Protein AF-A0A3S0ETU5-F1 (afdb_monomer_lite)

Foldseek 3Di:
DVVVVVLVVLLVLVVLLVVLVVVVVVPVVDPDDPDPDDDDPVRVVVVVVVVVVVSCVSNVLSVLVQQLCQLCVHFRDNVVPRTDDRPDHHHVVSNVVSVVVNVD

Secondary structure (DSSP, 8-state):
-HHHHHHHHHHHHHHHHHHHHHHHHHHHHS--PPPSS---HHHHHHHHHHHHHHHHHHHHHHHHHHHHHHHTT---EETTTEEPPP-S---HHHHHHHHHHHH-

Radius of gyration: 17.39 Å; chains: 1; bounding box: 42×25×48 Å

Sequence (104 aa):
MRATLINIHRSIGLIIALLAMACIVVRLAHRPLPPTGDMSPLARLAAELAHLALYVLLMALPLIGWALSCAHGKPVSLFGLVTLPVIVEEDEDLADDLAEYHEN

Structure (mmCIF, N/CA/C/O backbone):
data_AF-A0A3S0ETU5-F1
#
_entry.id   AF-A0A3S0ETU5-F1
#
loop_
_atom_site.group_PDB
_atom_site.id
_atom_site.type_symbol
_atom_site.label_atom_id
_atom_site.label_alt_id
_atom_site.label_comp_id
_atom_site.label_asym_id
_atom_site.label_entity_id
_atom_site.label_seq_id
_atom_site.pdbx_PDB_ins_code
_atom_site.Cartn_x
_atom_site.Cartn_y
_atom_site.Cartn_z
_atom_site.occupancy
_atom_site.B_iso_or_equiv
_atom_site.auth_seq_id
_atom_site.auth_comp_id
_atom_site.auth_asym_id
_atom_site.auth_atom_id
_atom_site.pdbx_PDB_model_num
ATOM 1 N N . MET A 1 1 ? -18.030 12.656 13.340 1.00 76.81 1 MET A N 1
ATOM 2 C CA . MET A 1 1 ? -17.284 13.038 12.117 1.00 76.81 1 MET A CA 1
ATOM 3 C C . MET A 1 1 ? -15.982 12.249 11.934 1.00 76.81 1 MET A C 1
ATOM 5 O O . MET A 1 1 ? -15.828 11.653 10.878 1.00 76.81 1 MET A O 1
ATOM 9 N N . ARG A 1 2 ? -15.085 12.156 12.938 1.00 88.00 2 ARG A N 1
ATOM 10 C CA . ARG A 1 2 ? -13.804 11.409 12.844 1.00 88.00 2 ARG A CA 1
ATOM 11 C C . ARG A 1 2 ? -13.948 9.958 12.354 1.00 88.00 2 ARG A C 1
ATOM 13 O O . ARG A 1 2 ? -13.261 9.564 11.424 1.00 88.00 2 ARG A O 1
ATOM 20 N N . ALA A 1 3 ? -14.874 9.189 12.931 1.00 86.25 3 ALA A N 1
ATOM 21 C CA . ALA A 1 3 ? -15.089 7.790 12.548 1.00 86.25 3 ALA A CA 1
ATOM 22 C C . ALA A 1 3 ? -15.503 7.622 11.073 1.00 86.25 3 ALA A C 1
ATOM 24 O O . ALA A 1 3 ? -15.031 6.716 10.397 1.00 86.25 3 ALA A O 1
ATOM 25 N N . THR A 1 4 ? -16.336 8.528 10.550 1.00 89.62 4 THR A N 1
ATOM 26 C CA . THR A 1 4 ? -16.753 8.523 9.141 1.00 89.62 4 THR A CA 1
ATOM 27 C C . THR A 1 4 ? -15.565 8.739 8.210 1.00 89.62 4 THR A C 1
ATOM 29 O O . THR A 1 4 ? -15.410 7.999 7.246 1.00 89.62 4 THR A O 1
ATOM 32 N N . LEU A 1 5 ? -14.699 9.710 8.522 1.00 92.88 5 LEU A N 1
ATOM 33 C CA . LEU A 1 5 ? -13.495 9.980 7.732 1.00 92.88 5 LEU A CA 1
ATOM 34 C C . LEU A 1 5 ? -12.533 8.788 7.742 1.00 92.88 5 LEU A C 1
ATOM 36 O O . LEU A 1 5 ? -12.013 8.427 6.694 1.00 92.88 5 LEU A O 1
ATOM 40 N N . ILE A 1 6 ? -12.359 8.133 8.894 1.00 91.56 6 ILE A N 1
ATOM 41 C CA . ILE A 1 6 ? -11.528 6.927 9.011 1.00 91.56 6 ILE A CA 1
ATOM 42 C C . ILE A 1 6 ? -12.110 5.774 8.183 1.00 91.56 6 ILE A C 1
ATOM 44 O O . ILE A 1 6 ? -11.377 5.110 7.458 1.00 91.56 6 ILE A O 1
ATOM 48 N N . ASN A 1 7 ? -13.425 5.548 8.230 1.00 91.12 7 ASN A N 1
ATOM 49 C CA . ASN A 1 7 ? -14.061 4.500 7.425 1.00 91.12 7 ASN A CA 1
ATOM 50 C C . ASN A 1 7 ? -13.939 4.770 5.917 1.00 91.12 7 ASN A C 1
ATOM 52 O O . ASN A 1 7 ? -13.702 3.842 5.141 1.00 91.12 7 ASN A O 1
ATOM 56 N N . ILE A 1 8 ? -14.056 6.036 5.505 1.00 93.75 8 ILE A N 1
ATOM 57 C CA . ILE A 1 8 ? -13.818 6.451 4.118 1.00 93.75 8 ILE A CA 1
ATOM 58 C C . ILE A 1 8 ? -12.352 6.219 3.740 1.00 93.75 8 ILE A C 1
ATOM 60 O O . ILE A 1 8 ? -12.096 5.604 2.711 1.00 93.75 8 ILE A O 1
ATOM 64 N N . HIS A 1 9 ? -11.400 6.639 4.576 1.00 94.69 9 HIS A N 1
ATOM 65 C CA . HIS A 1 9 ? -9.968 6.425 4.356 1.00 94.69 9 HIS A CA 1
ATOM 66 C C . HIS A 1 9 ? -9.640 4.937 4.170 1.00 94.69 9 HIS A C 1
ATOM 68 O O . HIS A 1 9 ? -9.022 4.570 3.174 1.00 94.69 9 HIS A O 1
ATOM 74 N N . ARG A 1 10 ? -10.146 4.071 5.057 1.00 92.62 10 ARG A N 1
ATOM 75 C CA . ARG A 1 10 ? -9.997 2.610 4.951 1.00 92.62 10 ARG A CA 1
ATOM 76 C C . ARG A 1 10 ? -10.564 2.067 3.639 1.00 92.62 10 ARG A C 1
ATOM 78 O O . ARG A 1 10 ? -9.909 1.286 2.958 1.00 92.62 10 ARG A O 1
ATOM 85 N N . SER A 1 11 ? -11.762 2.511 3.256 1.00 94.19 11 SER A N 1
ATOM 86 C CA . SER A 1 11 ? -12.409 2.067 2.013 1.00 94.19 11 SER A CA 1
ATOM 87 C C . SER A 1 11 ? -11.629 2.515 0.774 1.00 94.19 11 SER A C 1
ATOM 89 O O . SER A 1 11 ? -11.409 1.719 -0.134 1.00 94.19 11 SER A O 1
ATOM 91 N N . ILE A 1 12 ? -11.166 3.768 0.745 1.00 95.31 12 ILE A N 1
ATOM 92 C CA . ILE A 1 12 ? -10.346 4.301 -0.350 1.00 95.31 12 ILE A CA 1
ATOM 93 C C . ILE A 1 12 ? -9.011 3.555 -0.428 1.00 95.31 12 ILE A C 1
ATOM 95 O O . ILE A 1 12 ? -8.610 3.170 -1.523 1.00 95.31 12 ILE A O 1
ATOM 99 N N . GLY A 1 13 ? -8.358 3.291 0.707 1.00 94.25 13 GLY A N 1
ATOM 100 C CA . GLY A 1 13 ? -7.117 2.516 0.760 1.00 94.25 13 GLY A CA 1
ATOM 101 C C . GLY A 1 13 ? -7.269 1.123 0.146 1.00 94.25 13 GLY A C 1
ATOM 102 O O . GLY A 1 13 ? -6.440 0.711 -0.662 1.00 94.25 13 GLY A O 1
ATOM 103 N N . LEU A 1 14 ? -8.374 0.430 0.436 1.00 94.00 14 LEU A N 1
ATOM 104 C CA . LEU A 1 14 ? -8.682 -0.868 -0.173 1.00 94.00 14 LEU A CA 1
ATOM 105 C C . LEU A 1 14 ? -8.919 -0.775 -1.687 1.00 94.00 14 LEU A C 1
ATOM 107 O O . LEU A 1 14 ? -8.443 -1.629 -2.434 1.00 94.00 14 LEU A O 1
A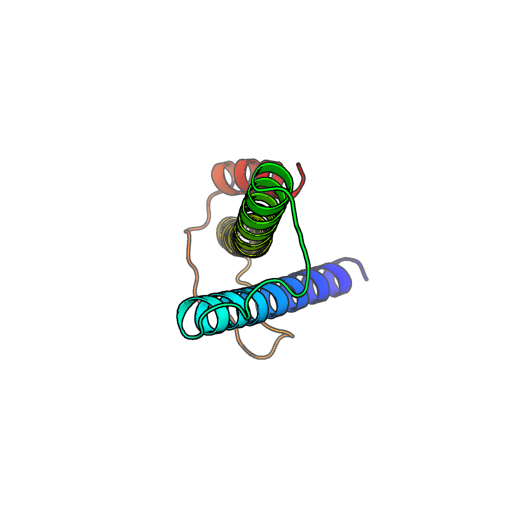TOM 111 N N . ILE A 1 15 ? -9.615 0.263 -2.162 1.00 95.00 15 ILE A N 1
ATOM 112 C CA . ILE A 1 15 ? -9.783 0.496 -3.605 1.00 95.00 15 ILE A CA 1
ATOM 113 C C . ILE A 1 15 ? -8.432 0.758 -4.274 1.00 95.00 15 ILE A C 1
ATOM 115 O O . ILE A 1 15 ? -8.163 0.199 -5.336 1.00 95.00 15 ILE A O 1
ATOM 119 N N . ILE A 1 16 ? -7.564 1.557 -3.650 1.00 94.25 16 ILE A N 1
ATOM 120 C CA . ILE A 1 16 ? -6.210 1.805 -4.152 1.00 94.25 16 ILE A CA 1
ATOM 121 C C . ILE A 1 16 ? -5.425 0.495 -4.226 1.00 94.25 16 ILE A C 1
ATOM 123 O O . ILE A 1 16 ? -4.818 0.240 -5.260 1.00 94.25 16 ILE A O 1
ATOM 127 N N . ALA A 1 17 ? -5.490 -0.362 -3.203 1.00 93.56 17 ALA A N 1
ATOM 128 C CA . ALA A 1 17 ? -4.833 -1.670 -3.219 1.00 93.56 17 ALA A CA 1
ATOM 129 C C . ALA A 1 17 ? -5.327 -2.552 -4.378 1.00 93.56 17 ALA A C 1
ATOM 131 O O . ALA A 1 17 ? -4.527 -3.140 -5.102 1.00 93.56 17 ALA A O 1
ATOM 132 N N . LEU A 1 18 ? -6.644 -2.611 -4.603 1.00 94.19 18 LEU A N 1
ATOM 133 C CA . LEU A 1 18 ? -7.234 -3.374 -5.708 1.00 94.19 18 LEU A CA 1
ATOM 134 C C . LEU A 1 18 ? -6.802 -2.834 -7.077 1.00 94.19 18 LEU A C 1
ATOM 136 O O . LEU A 1 18 ? -6.439 -3.610 -7.962 1.00 94.19 18 LEU A O 1
ATOM 140 N N . LEU A 1 19 ? -6.810 -1.512 -7.253 1.00 95.44 19 LEU A N 1
ATOM 141 C CA . LEU A 1 19 ? -6.366 -0.873 -8.491 1.00 95.44 19 LEU A CA 1
ATOM 142 C C . LEU A 1 19 ? -4.862 -1.048 -8.708 1.00 95.44 19 LEU A C 1
ATOM 144 O O . LEU A 1 19 ? -4.446 -1.349 -9.822 1.00 95.44 19 LEU A O 1
ATOM 148 N N . ALA A 1 20 ? -4.047 -0.905 -7.663 1.00 93.88 20 ALA A N 1
ATOM 149 C CA . ALA A 1 20 ? -2.608 -1.132 -7.720 1.00 93.88 20 ALA A CA 1
ATOM 150 C C . ALA A 1 20 ? -2.303 -2.584 -8.104 1.00 93.88 20 ALA A C 1
ATOM 152 O O . ALA A 1 20 ? -1.525 -2.813 -9.029 1.00 93.88 20 ALA A O 1
ATOM 153 N N . MET A 1 21 ? -2.984 -3.554 -7.487 1.00 94.62 21 MET A N 1
ATOM 154 C CA . MET A 1 21 ? -2.898 -4.967 -7.856 1.00 94.62 21 MET A CA 1
ATOM 155 C C . MET A 1 21 ? -3.263 -5.183 -9.329 1.00 94.62 21 MET A C 1
ATOM 157 O O . MET A 1 21 ? -2.507 -5.815 -10.065 1.00 94.62 21 MET A O 1
ATOM 161 N N . ALA A 1 22 ? -4.379 -4.614 -9.794 1.00 95.06 22 ALA A N 1
ATOM 162 C CA . ALA A 1 22 ? -4.785 -4.709 -11.195 1.00 95.06 22 ALA A CA 1
ATOM 163 C C . ALA A 1 22 ? -3.736 -4.096 -12.141 1.00 95.06 22 ALA A C 1
ATOM 165 O O . ALA A 1 22 ? -3.368 -4.715 -13.139 1.00 95.06 22 ALA A O 1
ATOM 166 N N . CYS A 1 23 ? -3.200 -2.921 -11.806 1.00 92.06 23 CYS A N 1
ATOM 167 C CA . CYS A 1 23 ? -2.128 -2.266 -12.554 1.00 92.06 23 CYS A CA 1
ATOM 168 C C . CYS A 1 23 ? -0.866 -3.136 -12.627 1.00 92.06 23 CYS A C 1
ATOM 170 O O . CYS A 1 23 ? -0.290 -3.274 -13.706 1.00 92.06 23 CYS A O 1
ATOM 172 N N . ILE A 1 24 ? -0.457 -3.752 -11.513 1.00 91.25 24 ILE A N 1
ATOM 173 C CA . ILE A 1 24 ? 0.694 -4.663 -11.454 1.00 91.25 24 ILE A CA 1
ATOM 174 C C . ILE A 1 24 ? 0.443 -5.888 -12.338 1.00 91.25 24 ILE A C 1
ATOM 176 O O . ILE A 1 24 ? 1.288 -6.223 -13.164 1.00 91.25 24 ILE A O 1
ATOM 180 N N . VAL A 1 25 ? -0.727 -6.523 -12.239 1.00 94.06 25 VAL A N 1
ATOM 181 C CA . VAL A 1 25 ? -1.078 -7.685 -13.072 1.00 94.06 25 VAL A CA 1
ATOM 182 C C . VAL A 1 25 ? -1.059 -7.324 -14.557 1.00 94.06 25 VAL A C 1
ATOM 184 O O . VAL A 1 25 ? -0.444 -8.034 -15.350 1.00 94.06 25 VAL A O 1
ATOM 187 N N . VAL A 1 26 ? -1.662 -6.196 -14.945 1.00 92.88 26 VAL A N 1
ATOM 188 C CA . VAL A 1 26 ? -1.648 -5.720 -16.339 1.00 92.88 26 VAL A CA 1
ATOM 189 C C . VAL A 1 26 ? -0.220 -5.462 -16.814 1.00 92.88 26 VAL A C 1
ATOM 191 O O . VAL A 1 26 ? 0.128 -5.857 -17.926 1.00 92.88 26 VAL A O 1
ATOM 194 N N . ARG A 1 27 ? 0.611 -4.845 -15.970 1.00 88.31 27 ARG A N 1
ATOM 195 C CA . ARG A 1 27 ? 2.023 -4.554 -16.238 1.00 88.31 27 ARG A CA 1
ATOM 196 C C . ARG A 1 27 ? 2.876 -5.813 -16.389 1.00 88.31 27 ARG A C 1
ATOM 198 O O . ARG A 1 27 ? 3.813 -5.804 -17.179 1.00 88.31 27 ARG A O 1
ATOM 205 N N . LEU A 1 28 ? 2.586 -6.866 -15.630 1.00 89.00 28 LEU A N 1
ATOM 206 C CA . LEU A 1 28 ? 3.278 -8.151 -15.741 1.00 89.00 28 LEU A CA 1
ATOM 207 C C . LEU A 1 28 ? 2.794 -8.946 -16.961 1.00 89.00 28 LEU A C 1
ATOM 209 O O . LEU A 1 28 ? 3.595 -9.603 -17.619 1.00 89.00 28 LEU A O 1
ATOM 213 N N . ALA A 1 29 ? 1.501 -8.859 -17.287 1.00 93.12 29 ALA A N 1
ATOM 214 C CA . ALA A 1 29 ? 0.906 -9.533 -18.438 1.00 93.12 29 ALA A CA 1
ATOM 215 C C . ALA A 1 29 ? 1.279 -8.877 -19.779 1.00 93.12 29 ALA A C 1
ATOM 217 O O . ALA A 1 29 ? 1.404 -9.566 -20.790 1.00 93.12 29 ALA A O 1
ATOM 218 N N . HIS A 1 30 ? 1.465 -7.555 -19.802 1.00 88.00 30 HIS A N 1
ATOM 219 C CA . HIS A 1 30 ? 1.777 -6.798 -21.012 1.00 88.00 30 HIS A CA 1
ATOM 220 C C . HIS A 1 30 ? 3.165 -6.182 -20.926 1.00 88.00 30 HIS A C 1
ATOM 222 O O . HIS A 1 30 ? 3.484 -5.437 -20.000 1.00 88.00 30 HIS A O 1
ATOM 228 N N . ARG A 1 31 ? 3.985 -6.426 -21.952 1.00 76.56 31 ARG A N 1
ATOM 229 C CA . ARG A 1 31 ? 5.302 -5.801 -22.037 1.00 76.56 31 ARG A CA 1
ATOM 230 C C . ARG A 1 31 ? 5.140 -4.272 -22.122 1.00 76.56 31 ARG A C 1
ATOM 232 O O . ARG A 1 31 ? 4.393 -3.815 -22.989 1.00 76.56 31 ARG A O 1
ATOM 239 N N . PRO A 1 32 ? 5.846 -3.481 -21.286 1.00 73.44 32 PRO A N 1
ATOM 240 C CA . PRO A 1 32 ? 5.969 -2.037 -21.463 1.00 73.44 32 PRO A CA 1
ATOM 241 C C . PRO A 1 32 ? 6.195 -1.665 -22.925 1.00 73.44 32 PRO A C 1
ATOM 243 O O . PRO A 1 32 ? 7.063 -2.260 -23.571 1.00 73.44 32 PRO A O 1
ATOM 246 N N . LEU A 1 33 ? 5.491 -0.641 -23.414 1.00 75.44 33 LEU A N 1
ATOM 247 C CA . LEU A 1 33 ? 5.885 -0.003 -24.665 1.00 75.44 33 LEU A CA 1
ATOM 248 C C . LEU A 1 33 ? 7.343 0.472 -24.541 1.00 75.44 33 LEU A C 1
ATOM 250 O O . LEU A 1 33 ? 7.728 0.980 -23.480 1.00 75.44 33 LEU A O 1
ATOM 254 N N . PRO A 1 34 ? 8.168 0.271 -25.582 1.00 74.62 34 PRO A N 1
ATOM 255 C CA . PRO A 1 34 ? 9.541 0.742 -25.563 1.00 74.62 34 PRO A CA 1
ATOM 256 C C . PRO A 1 34 ? 9.570 2.269 -25.377 1.00 74.62 34 PRO A C 1
ATOM 258 O O . PRO A 1 34 ? 8.679 2.955 -25.884 1.00 74.62 34 PRO A O 1
ATOM 261 N N . PRO A 1 35 ? 10.569 2.810 -24.655 1.00 74.81 35 PRO A N 1
ATOM 262 C CA . PRO A 1 35 ? 10.692 4.248 -24.454 1.00 74.81 35 PRO A CA 1
ATOM 263 C C . PRO A 1 35 ? 10.714 4.986 -25.796 1.00 74.81 35 PRO A C 1
ATOM 265 O O . PRO A 1 35 ? 11.460 4.614 -26.701 1.00 74.81 35 PRO A O 1
ATOM 268 N N . THR A 1 36 ? 9.913 6.041 -25.927 1.00 73.06 36 THR A N 1
ATOM 269 C CA . THR A 1 36 ? 9.907 6.905 -27.112 1.00 73.06 36 THR A CA 1
ATOM 270 C C . THR A 1 36 ? 10.987 7.978 -26.956 1.00 73.06 36 THR A C 1
ATOM 272 O O . THR A 1 36 ? 10.683 9.123 -26.630 1.00 73.06 36 THR A O 1
ATOM 275 N N . GLY A 1 37 ? 12.259 7.602 -27.101 1.00 78.00 37 GLY A N 1
ATOM 276 C CA . GLY A 1 37 ? 13.382 8.545 -27.096 1.00 78.00 37 GLY A CA 1
ATOM 277 C C . GLY A 1 37 ? 14.694 7.971 -26.563 1.00 78.00 37 GLY A C 1
ATOM 278 O O . GLY A 1 37 ? 14.716 6.933 -25.898 1.00 78.00 37 GLY A O 1
ATOM 279 N N . ASP A 1 38 ? 15.785 8.688 -26.834 1.00 81.00 38 ASP A N 1
ATOM 280 C CA . ASP A 1 38 ? 17.126 8.355 -26.353 1.00 81.00 38 ASP A CA 1
ATOM 281 C C . ASP A 1 38 ? 17.245 8.678 -24.859 1.00 81.00 38 ASP A C 1
ATOM 283 O O . ASP A 1 38 ? 17.562 9.795 -24.447 1.00 81.00 38 ASP A O 1
ATOM 287 N N . MET A 1 39 ? 16.954 7.686 -24.020 1.00 83.12 39 MET A N 1
ATOM 288 C CA . MET A 1 39 ? 17.129 7.774 -22.574 1.00 83.12 39 MET A CA 1
ATOM 289 C C . MET A 1 39 ? 18.437 7.091 -22.163 1.00 83.12 39 MET A C 1
ATOM 291 O O . MET A 1 39 ? 18.701 5.950 -22.542 1.00 83.12 39 MET A O 1
ATOM 295 N N . SER A 1 40 ? 19.241 7.772 -21.338 1.00 90.94 40 SER A N 1
ATOM 296 C CA . SER A 1 40 ? 20.429 7.174 -20.715 1.00 90.94 40 SER A CA 1
ATOM 297 C C . SER A 1 40 ? 20.057 5.874 -19.979 1.00 90.94 40 SER A C 1
ATOM 299 O O . SER A 1 40 ? 19.049 5.860 -19.262 1.00 90.94 40 SER A O 1
ATOM 301 N N . PRO A 1 41 ? 20.870 4.801 -20.072 1.00 88.81 41 PRO A N 1
ATOM 302 C CA . PRO A 1 41 ? 20.620 3.551 -19.353 1.00 88.81 41 PRO A CA 1
ATOM 303 C C . PRO A 1 41 ? 20.432 3.745 -17.843 1.00 88.81 41 PRO A C 1
ATOM 305 O O . PRO A 1 41 ? 19.604 3.069 -17.235 1.00 88.81 41 PRO A O 1
ATOM 308 N N . LEU A 1 42 ? 21.147 4.706 -17.246 1.00 93.00 42 LEU A N 1
ATOM 309 C CA . LEU A 1 42 ? 21.035 5.022 -15.822 1.00 93.00 42 LEU A CA 1
ATOM 310 C C . LEU A 1 42 ? 19.686 5.672 -15.486 1.00 93.00 42 LEU A C 1
ATOM 312 O O . LEU A 1 42 ? 19.048 5.292 -14.508 1.00 93.00 42 LEU A O 1
ATOM 316 N N . ALA A 1 43 ? 19.232 6.620 -16.311 1.00 91.62 43 ALA A N 1
ATOM 317 C CA . ALA A 1 43 ? 17.937 7.274 -16.127 1.00 91.62 43 ALA A CA 1
ATOM 318 C C . ALA A 1 43 ? 16.783 6.272 -16.277 1.00 91.62 43 ALA A C 1
ATOM 320 O O . ALA A 1 43 ? 15.827 6.298 -15.503 1.00 91.62 43 ALA A O 1
ATOM 321 N N . ARG A 1 44 ? 16.915 5.338 -17.226 1.00 89.00 44 ARG A N 1
ATOM 322 C CA . ARG A 1 44 ? 15.953 4.254 -17.414 1.00 89.00 44 ARG A CA 1
ATOM 323 C C . ARG A 1 44 ? 15.895 3.325 -16.200 1.00 89.00 44 ARG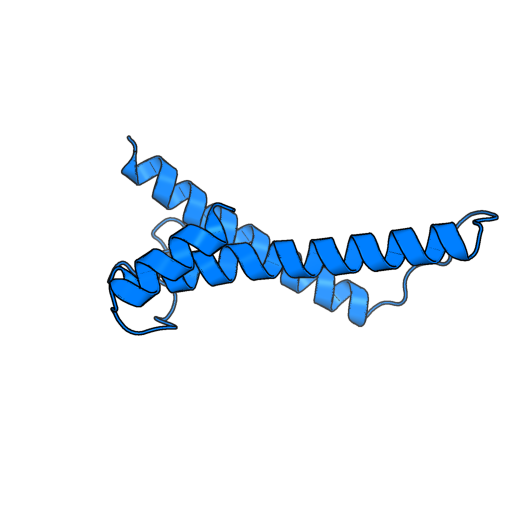 A C 1
ATOM 325 O O . ARG A 1 44 ? 14.801 3.043 -15.721 1.00 89.00 44 ARG A O 1
ATOM 332 N N . LEU A 1 45 ? 17.048 2.891 -15.685 1.00 90.62 45 LEU A N 1
ATOM 333 C CA . LEU A 1 45 ? 17.107 2.046 -14.490 1.00 90.62 45 LEU A CA 1
ATOM 334 C C . LEU A 1 45 ? 16.489 2.751 -13.275 1.00 90.62 45 LEU A C 1
ATOM 336 O O . LEU A 1 45 ? 15.685 2.153 -12.566 1.00 90.62 45 LEU A O 1
ATOM 340 N N . ALA A 1 46 ? 16.810 4.029 -13.061 1.00 93.94 46 ALA A N 1
ATOM 341 C CA . ALA A 1 46 ? 16.240 4.811 -11.966 1.00 93.94 46 ALA A CA 1
ATOM 342 C C . ALA A 1 46 ? 14.708 4.912 -12.066 1.00 93.94 46 ALA A C 1
ATOM 344 O O . ALA A 1 46 ? 14.015 4.709 -11.071 1.00 93.94 46 ALA A O 1
ATOM 345 N N . ALA A 1 47 ? 14.170 5.160 -13.264 1.00 91.38 47 ALA A N 1
ATOM 346 C CA . ALA A 1 47 ? 12.728 5.183 -13.489 1.00 91.38 47 ALA A CA 1
ATOM 347 C C . ALA A 1 47 ? 12.075 3.812 -13.245 1.00 91.38 47 ALA A C 1
ATOM 349 O O . ALA A 1 47 ? 11.006 3.746 -12.640 1.00 91.38 47 ALA A O 1
ATOM 350 N N . GLU A 1 48 ? 12.690 2.714 -13.691 1.00 89.50 48 GLU A N 1
ATOM 351 C CA . GLU A 1 48 ? 12.177 1.357 -13.454 1.00 89.50 48 GLU A CA 1
ATOM 352 C C . GLU A 1 48 ? 12.146 1.022 -11.951 1.00 89.50 48 GLU A C 1
ATOM 354 O O . GLU A 1 48 ? 11.121 0.548 -11.453 1.00 89.50 48 GLU A O 1
ATOM 359 N N . LEU A 1 49 ? 13.212 1.350 -11.212 1.00 94.62 49 LEU A N 1
ATOM 360 C CA . LEU A 1 49 ? 13.282 1.159 -9.759 1.00 94.62 49 LEU A CA 1
ATOM 361 C C . LEU A 1 49 ? 12.280 2.036 -9.001 1.00 94.62 49 LEU A C 1
ATOM 363 O O . LEU A 1 49 ? 11.642 1.555 -8.067 1.00 94.62 49 LEU A O 1
ATOM 367 N N . ALA A 1 50 ? 12.095 3.291 -9.415 1.00 95.38 50 ALA A N 1
ATOM 368 C CA . ALA A 1 50 ? 11.112 4.182 -8.806 1.00 95.38 50 ALA A CA 1
ATOM 369 C C . ALA A 1 50 ? 9.682 3.646 -8.973 1.00 95.38 50 ALA A C 1
ATOM 371 O O . ALA A 1 50 ? 8.926 3.608 -8.005 1.00 95.38 50 ALA A O 1
ATOM 372 N N . HIS A 1 51 ? 9.314 3.165 -10.167 1.00 92.31 51 HIS A N 1
ATOM 373 C CA . HIS A 1 51 ? 8.001 2.544 -10.373 1.00 92.31 51 HIS A CA 1
ATOM 374 C C . HIS A 1 51 ? 7.824 1.284 -9.525 1.00 92.31 51 HIS A C 1
ATOM 376 O O . HIS A 1 51 ? 6.759 1.093 -8.942 1.00 92.31 51 HIS A O 1
ATOM 382 N N . LEU A 1 52 ? 8.857 0.440 -9.433 1.00 92.69 52 LEU A N 1
ATOM 383 C CA . LEU A 1 52 ? 8.813 -0.748 -8.584 1.00 92.69 52 LEU A CA 1
ATOM 384 C C . LEU A 1 52 ? 8.600 -0.372 -7.112 1.00 92.69 52 LEU A C 1
ATOM 386 O O . LEU A 1 52 ? 7.710 -0.926 -6.472 1.00 92.69 52 LEU A O 1
ATOM 390 N N . ALA A 1 53 ? 9.362 0.595 -6.598 1.00 95.69 53 ALA A N 1
ATOM 391 C CA . ALA A 1 53 ? 9.219 1.086 -5.231 1.00 95.69 53 ALA A CA 1
ATOM 392 C C . ALA A 1 53 ? 7.810 1.641 -4.970 1.00 95.69 53 ALA A C 1
ATOM 394 O O . ALA A 1 53 ? 7.200 1.310 -3.956 1.00 95.69 53 ALA A O 1
ATOM 395 N N . LEU A 1 54 ? 7.256 2.413 -5.911 1.00 94.38 54 LEU A N 1
ATOM 396 C CA . LEU A 1 54 ? 5.890 2.930 -5.812 1.00 94.38 54 LEU A CA 1
ATOM 397 C C . LEU A 1 54 ? 4.844 1.813 -5.797 1.00 94.38 54 LEU A C 1
ATOM 399 O O . LEU A 1 54 ? 3.917 1.877 -4.996 1.00 94.38 54 LEU A O 1
ATOM 403 N N . TYR A 1 55 ? 4.980 0.783 -6.637 1.00 92.31 55 TYR A N 1
ATOM 404 C CA . TYR A 1 55 ? 4.061 -0.359 -6.618 1.00 92.31 55 TYR A CA 1
ATOM 405 C C . TYR A 1 55 ? 4.120 -1.129 -5.302 1.00 92.31 55 TYR A C 1
ATOM 407 O O . TYR A 1 55 ? 3.074 -1.505 -4.773 1.00 92.31 55 TYR A O 1
ATOM 415 N N . VAL A 1 56 ? 5.323 -1.334 -4.762 1.00 94.19 56 VAL A N 1
ATOM 416 C CA . VAL A 1 56 ? 5.504 -1.975 -3.457 1.00 94.19 56 VAL A CA 1
ATOM 417 C C . VAL A 1 56 ? 4.845 -1.140 -2.364 1.00 94.19 56 VAL A C 1
ATOM 419 O O . VAL A 1 56 ? 4.043 -1.679 -1.609 1.00 94.19 56 VAL A O 1
ATOM 422 N N . LEU A 1 57 ? 5.104 0.168 -2.312 1.00 94.62 57 LEU A N 1
ATOM 423 C CA . LEU A 1 57 ? 4.554 1.049 -1.281 1.00 94.62 57 LEU A CA 1
ATOM 424 C C . LEU A 1 57 ? 3.021 1.163 -1.360 1.00 94.62 57 LEU A C 1
ATOM 426 O O . LEU A 1 57 ? 2.339 1.060 -0.341 1.00 94.62 57 LEU A O 1
ATOM 430 N N . LEU A 1 58 ? 2.474 1.304 -2.574 1.00 93.25 58 LEU A N 1
ATOM 431 C CA . LEU A 1 58 ? 1.027 1.362 -2.822 1.00 93.25 58 LEU A CA 1
ATOM 432 C C . LEU A 1 58 ? 0.295 0.080 -2.422 1.00 93.25 58 LEU A C 1
ATOM 434 O O . LEU A 1 58 ? -0.901 0.137 -2.150 1.00 93.25 58 LEU A O 1
ATOM 438 N N . MET A 1 59 ? 0.987 -1.059 -2.395 1.00 95.12 59 MET A N 1
ATOM 439 C CA . MET A 1 59 ? 0.436 -2.317 -1.896 1.00 95.12 59 MET A CA 1
ATOM 440 C C . MET A 1 59 ? 0.681 -2.505 -0.399 1.00 95.12 59 MET A C 1
ATOM 442 O O . MET A 1 59 ? -0.225 -2.936 0.308 1.00 95.12 59 MET A O 1
ATOM 446 N N . ALA A 1 60 ? 1.872 -2.174 0.096 1.00 95.69 60 ALA A N 1
ATOM 447 C CA . ALA A 1 60 ? 2.259 -2.395 1.484 1.00 95.69 60 ALA A CA 1
ATOM 448 C C . ALA A 1 60 ? 1.397 -1.581 2.456 1.00 95.69 60 ALA A C 1
ATOM 450 O O . ALA A 1 60 ? 0.808 -2.157 3.366 1.00 95.69 60 ALA A O 1
ATOM 451 N N . LEU A 1 61 ? 1.245 -0.272 2.229 1.00 95.81 61 LEU A N 1
ATOM 452 C CA . LEU A 1 61 ? 0.498 0.607 3.134 1.00 95.81 61 LEU A CA 1
ATOM 453 C C . LEU A 1 61 ? -0.957 0.161 3.374 1.00 95.81 61 LEU A C 1
ATOM 455 O O . LEU A 1 61 ? -1.342 0.032 4.537 1.00 95.81 61 LEU A O 1
ATOM 459 N N . PRO A 1 62 ? -1.791 -0.113 2.352 1.00 94.81 62 PRO A N 1
ATOM 460 C CA . PRO A 1 62 ? -3.162 -0.556 2.596 1.00 9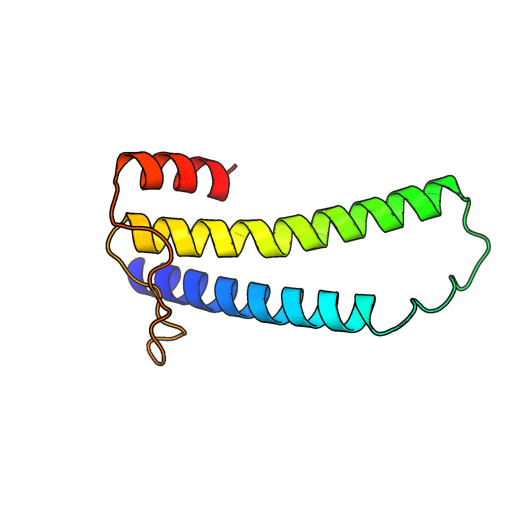4.81 62 PRO A CA 1
ATOM 461 C C . PRO A 1 62 ? -3.248 -1.969 3.186 1.00 94.81 62 PRO A C 1
ATOM 463 O O . PRO A 1 62 ? -4.196 -2.246 3.920 1.00 94.81 62 PRO A O 1
ATOM 466 N N . LEU A 1 63 ? -2.280 -2.853 2.914 1.00 95.50 63 LEU A N 1
ATOM 467 C CA . LEU A 1 63 ? -2.216 -4.167 3.563 1.00 95.50 63 LEU A CA 1
ATOM 468 C C . LEU A 1 63 ? -1.880 -4.037 5.054 1.00 95.50 63 LEU A C 1
ATOM 470 O O . LEU A 1 63 ? -2.549 -4.664 5.874 1.00 95.50 63 LEU A O 1
ATOM 474 N N . ILE A 1 64 ? -0.924 -3.171 5.405 1.00 96.88 64 ILE A N 1
ATOM 475 C CA . ILE A 1 64 ? -0.606 -2.822 6.797 1.00 96.88 64 ILE A CA 1
ATOM 476 C C . ILE A 1 64 ? -1.842 -2.220 7.471 1.00 96.88 64 ILE A C 1
ATOM 478 O O . ILE A 1 64 ? -2.235 -2.679 8.534 1.00 96.88 64 ILE A O 1
ATOM 482 N N . GLY A 1 65 ? -2.531 -1.269 6.832 1.00 95.50 65 GLY A N 1
ATOM 483 C CA . GLY A 1 65 ? -3.748 -0.660 7.385 1.00 95.50 65 GLY A CA 1
ATOM 484 C C . GLY A 1 65 ? -4.915 -1.646 7.569 1.00 95.50 65 GLY A C 1
ATOM 485 O O . GLY A 1 65 ? -5.713 -1.512 8.507 1.00 95.50 65 GLY A O 1
ATOM 486 N N . TRP A 1 66 ? -5.022 -2.657 6.700 1.00 95.94 66 TRP A N 1
ATOM 487 C CA . TRP A 1 66 ? -5.979 -3.754 6.859 1.00 95.94 66 TRP A CA 1
ATOM 488 C C . TRP A 1 66 ? -5.603 -4.628 8.059 1.00 95.94 66 TRP A C 1
ATOM 490 O O . TRP A 1 66 ? -6.448 -4.825 8.936 1.00 95.94 66 TRP A O 1
ATOM 500 N N . ALA A 1 67 ? -4.345 -5.064 8.154 1.00 96.75 67 ALA A N 1
ATOM 501 C CA . ALA A 1 67 ? -3.852 -5.846 9.286 1.00 96.75 67 ALA A CA 1
ATOM 502 C C . ALA A 1 67 ? -4.022 -5.083 10.610 1.00 96.75 67 ALA A C 1
ATOM 504 O O . ALA A 1 67 ? -4.607 -5.616 11.544 1.00 96.75 67 ALA A O 1
ATOM 505 N N . LEU A 1 68 ? -3.655 -3.801 10.644 1.00 96.75 68 LEU A N 1
ATOM 506 C CA . LEU A 1 68 ? -3.827 -2.897 11.782 1.00 96.75 68 LEU A CA 1
ATOM 507 C C . LEU A 1 68 ? -5.285 -2.815 12.253 1.00 96.75 68 LEU A C 1
ATOM 509 O O . LEU A 1 68 ? -5.581 -2.759 13.445 1.00 96.75 68 LEU A O 1
ATOM 513 N N . SER A 1 69 ? -6.231 -2.776 11.313 1.00 95.12 69 SER A N 1
ATOM 514 C CA . SER A 1 69 ? -7.655 -2.733 11.656 1.00 95.12 69 SER A CA 1
ATOM 515 C C . SER A 1 69 ? -8.139 -4.066 12.239 1.00 95.12 69 SER A C 1
ATOM 517 O O . SER A 1 69 ? -8.962 -4.062 13.154 1.00 95.12 69 SER A O 1
ATOM 519 N N . CYS A 1 70 ? -7.621 -5.190 11.737 1.00 96.25 70 CYS A N 1
ATOM 520 C CA . CYS A 1 70 ? -7.880 -6.521 12.284 1.00 96.25 70 CYS A CA 1
ATOM 521 C C . CYS A 1 70 ? -7.273 -6.701 13.683 1.00 96.25 70 CYS A C 1
ATOM 523 O O . CYS A 1 70 ? -7.995 -7.137 14.574 1.00 96.25 70 CYS A O 1
ATOM 525 N N . ALA A 1 71 ? -6.022 -6.281 13.883 1.00 96.75 71 ALA A N 1
ATOM 526 C CA . ALA A 1 71 ? -5.315 -6.329 15.164 1.00 96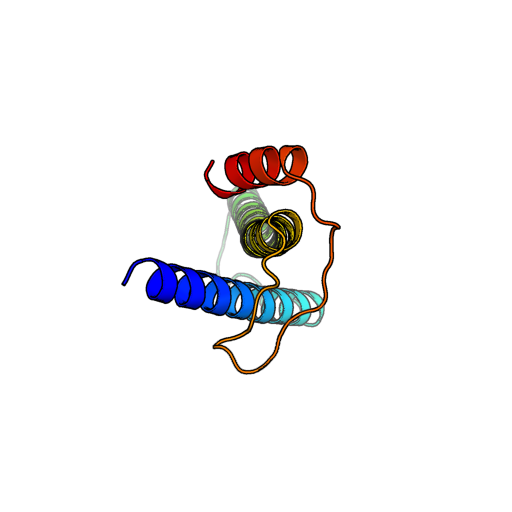.75 71 ALA A CA 1
ATOM 527 C C . ALA A 1 71 ? -6.035 -5.520 16.259 1.00 96.75 71 ALA A C 1
ATOM 529 O O . ALA A 1 71 ? -6.092 -5.938 17.404 1.00 96.75 71 ALA A O 1
ATOM 530 N N . HIS A 1 72 ? -6.708 -4.425 15.887 1.00 95.06 72 HIS A N 1
ATOM 531 C CA . HIS A 1 72 ? -7.586 -3.651 16.774 1.00 95.06 72 HIS A CA 1
ATOM 532 C C . HIS A 1 72 ? -8.990 -4.257 17.013 1.00 95.06 72 HIS A C 1
ATOM 534 O O . HIS A 1 72 ? -9.882 -3.545 17.493 1.00 95.06 72 HIS A O 1
ATOM 540 N N . GLY A 1 73 ? -9.260 -5.486 16.563 1.00 92.62 73 GLY A N 1
ATOM 541 C CA . GLY A 1 73 ? -10.583 -6.116 16.668 1.00 92.62 73 GLY A CA 1
ATOM 542 C C . GLY A 1 73 ? -11.672 -5.411 15.842 1.00 92.62 73 GLY A C 1
ATOM 543 O O . GLY A 1 73 ? -12.868 -5.542 16.115 1.00 92.62 73 GLY A O 1
ATOM 544 N N . LYS A 1 74 ? -11.293 -4.615 14.829 1.00 90.44 74 LYS A N 1
ATOM 545 C CA . LYS A 1 74 ? -12.205 -3.776 14.023 1.00 90.44 74 LYS A CA 1
ATOM 546 C C . LYS A 1 74 ? -12.100 -4.119 12.533 1.00 90.44 74 LYS A C 1
ATOM 548 O O . LYS A 1 74 ? -11.531 -3.327 11.773 1.00 90.44 74 LYS A O 1
ATOM 553 N N . PRO A 1 75 ? -12.685 -5.250 12.090 1.00 87.94 75 PRO A N 1
ATOM 554 C CA . PRO A 1 75 ? -12.645 -5.674 10.695 1.00 87.94 75 PRO A CA 1
ATOM 555 C C . PRO A 1 75 ? -13.060 -4.561 9.731 1.00 87.94 75 PRO A C 1
ATOM 557 O O . PRO A 1 75 ? -14.013 -3.813 9.973 1.00 87.94 75 PRO A O 1
ATOM 560 N N . VAL A 1 76 ? -12.333 -4.449 8.621 1.00 90.62 76 VAL A N 1
ATOM 561 C CA . VAL A 1 76 ? -12.565 -3.398 7.630 1.00 90.62 76 VAL A CA 1
ATOM 562 C C . VAL A 1 76 ? -13.778 -3.753 6.777 1.00 90.62 76 VAL A C 1
ATOM 564 O O . VAL A 1 76 ? -13.902 -4.878 6.295 1.00 90.62 76 VAL A O 1
ATOM 567 N N . SER A 1 77 ? -14.658 -2.779 6.554 1.00 91.56 77 SER A N 1
ATOM 568 C CA . SER A 1 77 ? -15.777 -2.912 5.625 1.00 91.56 77 SER A CA 1
ATOM 569 C C . SER A 1 77 ? -15.626 -1.933 4.469 1.00 91.56 77 SER A C 1
ATOM 571 O O . SER A 1 77 ? -15.401 -0.741 4.684 1.00 91.56 77 SER A O 1
ATOM 573 N N . LEU A 1 78 ? -15.765 -2.431 3.242 1.00 91.62 78 LEU A N 1
ATOM 574 C CA . LEU A 1 78 ? -15.717 -1.629 2.029 1.00 91.62 78 LEU A CA 1
ATOM 575 C C . LEU A 1 78 ? -17.007 -0.812 1.910 1.00 91.62 78 LEU A C 1
ATOM 577 O O . LEU A 1 78 ? -18.058 -1.352 1.562 1.00 91.62 78 LEU A O 1
ATOM 581 N N . PHE A 1 79 ? -16.935 0.480 2.240 1.00 91.31 79 PHE A N 1
ATOM 582 C CA . PHE A 1 79 ? -18.076 1.404 2.282 1.00 91.31 79 PHE A CA 1
ATOM 583 C C . PHE A 1 79 ? -19.279 0.905 3.113 1.00 91.31 79 PHE A C 1
ATOM 585 O O . PHE A 1 79 ? -20.404 1.347 2.898 1.00 91.31 79 PHE A O 1
ATOM 592 N N . GLY A 1 80 ? -19.062 -0.012 4.065 1.00 88.19 80 GLY A N 1
ATOM 593 C CA . GLY A 1 80 ? -20.136 -0.637 4.849 1.00 88.19 80 GLY A CA 1
ATOM 594 C C . GLY A 1 80 ? -20.902 -1.752 4.124 1.00 88.19 80 GLY A C 1
ATOM 595 O O . GLY A 1 80 ? -21.877 -2.257 4.672 1.00 88.19 80 GLY A O 1
ATOM 596 N N . LEU A 1 81 ? -20.498 -2.126 2.905 1.00 90.44 81 LEU A N 1
ATOM 597 C CA . LEU A 1 81 ? -21.209 -3.095 2.062 1.00 90.44 81 LEU A CA 1
ATOM 598 C C . LEU A 1 81 ? -20.683 -4.521 2.237 1.00 90.44 81 LEU A C 1
ATOM 600 O O . LEU A 1 81 ? -21.460 -5.469 2.301 1.00 90.44 81 LEU A O 1
ATOM 604 N N . VAL A 1 82 ? -19.358 -4.670 2.288 1.00 92.38 82 VAL A N 1
ATOM 605 C CA . VAL A 1 82 ? -18.682 -5.971 2.347 1.00 92.38 82 VAL A CA 1
ATOM 606 C C . VAL A 1 82 ? -17.594 -5.907 3.403 1.00 92.38 82 VAL A C 1
ATOM 608 O O . VAL A 1 82 ? -16.664 -5.112 3.285 1.00 92.38 82 VAL A O 1
ATOM 611 N N . THR A 1 83 ? -17.706 -6.740 4.433 1.00 92.62 83 THR A N 1
ATOM 612 C CA . THR A 1 83 ? -16.654 -6.909 5.440 1.00 92.62 83 THR A CA 1
ATOM 613 C C . THR A 1 83 ? -15.599 -7.866 4.910 1.00 92.62 83 THR A C 1
ATOM 615 O O . THR A 1 83 ? -15.922 -8.965 4.457 1.00 92.62 83 THR A O 1
ATOM 618 N N . LEU A 1 84 ? -14.343 -7.434 4.935 1.00 92.19 84 LEU A N 1
ATOM 619 C CA . LEU A 1 84 ? -13.220 -8.244 4.486 1.00 92.19 84 LEU A CA 1
ATOM 620 C C . LEU A 1 84 ? -12.846 -9.294 5.541 1.00 92.19 84 LEU A C 1
ATOM 622 O O . LEU A 1 84 ? -13.118 -9.091 6.728 1.00 92.19 84 LEU A O 1
ATOM 626 N N . PRO A 1 85 ? -12.222 -10.414 5.130 1.00 93.88 85 PRO A N 1
ATOM 627 C CA . PRO A 1 85 ? -11.767 -11.419 6.075 1.00 93.88 85 PRO A CA 1
ATOM 628 C C . PRO A 1 85 ? -10.731 -10.841 7.041 1.00 93.88 85 PRO A C 1
ATOM 630 O O . PRO A 1 85 ? -9.980 -9.915 6.722 1.00 93.88 85 PRO A O 1
ATOM 633 N N . VAL A 1 86 ? -10.704 -11.414 8.237 1.00 94.56 86 VAL A N 1
ATOM 634 C CA . VAL A 1 86 ? -9.680 -11.131 9.238 1.00 94.56 86 VAL A CA 1
ATOM 635 C C . VAL A 1 86 ? -8.390 -11.819 8.797 1.00 94.56 86 VAL A C 1
ATOM 637 O O . VAL A 1 86 ? -8.406 -13.014 8.507 1.00 94.56 86 VAL A O 1
ATOM 640 N N . ILE A 1 87 ? -7.300 -11.055 8.690 1.00 94.75 87 ILE A N 1
ATOM 641 C CA . ILE A 1 87 ? -5.997 -11.558 8.214 1.00 94.75 87 ILE A CA 1
ATOM 642 C C . ILE A 1 87 ? -4.967 -11.737 9.335 1.00 94.75 87 ILE A C 1
ATOM 644 O O . ILE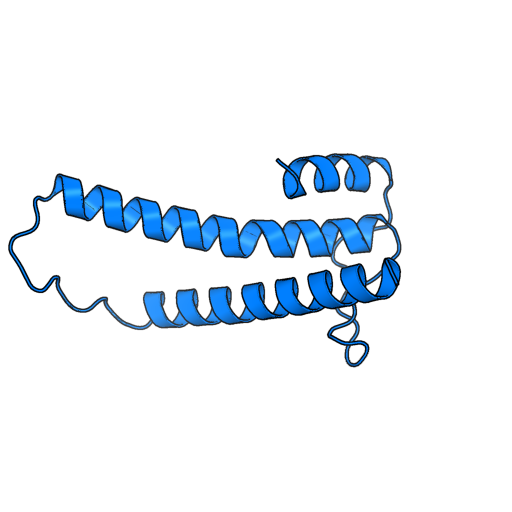 A 1 87 ? -3.992 -12.456 9.146 1.00 94.75 87 ILE A O 1
ATOM 648 N N . VAL A 1 88 ? -5.200 -11.108 10.487 1.00 96.06 88 VAL A N 1
ATOM 649 C CA . VAL A 1 88 ? -4.428 -11.254 11.728 1.00 96.06 88 VAL A CA 1
ATOM 650 C C . VAL A 1 88 ? -5.398 -11.263 12.905 1.00 96.06 88 VAL A C 1
ATOM 652 O O . VAL A 1 88 ? -6.463 -10.648 12.817 1.00 96.06 88 VAL A O 1
ATOM 655 N N . GLU A 1 89 ? -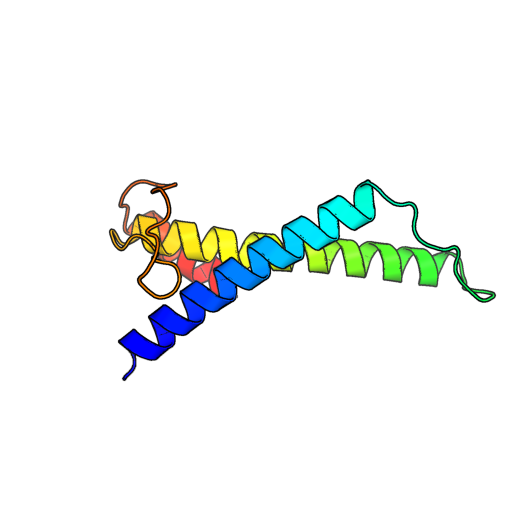5.058 -11.982 13.970 1.00 95.31 89 GLU A N 1
ATOM 656 C CA . GLU A 1 89 ? -5.850 -12.002 15.204 1.00 95.31 89 GLU A CA 1
ATOM 657 C C . GLU A 1 89 ? -5.755 -10.659 15.947 1.00 95.31 89 GLU A C 1
ATOM 659 O O . GLU A 1 89 ? -4.931 -9.809 15.613 1.00 95.31 89 GLU A O 1
ATOM 664 N N . GLU A 1 90 ? -6.653 -10.449 16.910 1.00 96.94 90 GLU A N 1
ATOM 665 C CA . GLU A 1 90 ? -6.645 -9.256 17.757 1.00 96.94 90 GLU A CA 1
ATOM 666 C C . GLU A 1 90 ? -5.431 -9.297 18.695 1.00 96.94 90 GLU A C 1
ATOM 668 O O . GLU A 1 90 ? -5.280 -10.240 19.471 1.00 96.94 90 GLU A O 1
ATOM 673 N N . ASP A 1 91 ? -4.568 -8.288 18.586 1.00 97.56 91 ASP A N 1
ATOM 674 C CA . ASP A 1 91 ? -3.295 -8.174 19.299 1.00 97.56 91 ASP A CA 1
ATOM 675 C C . ASP A 1 91 ? -2.916 -6.682 19.361 1.00 97.56 91 ASP A C 1
ATOM 677 O O . ASP A 1 91 ? -2.729 -6.035 18.328 1.00 97.56 91 ASP A O 1
ATOM 681 N N . GLU A 1 92 ? -2.886 -6.119 20.572 1.00 95.69 92 GLU A N 1
ATOM 682 C CA . GLU A 1 92 ? -2.656 -4.686 20.803 1.00 95.69 92 GLU A CA 1
ATOM 683 C C . GLU A 1 92 ? -1.193 -4.292 20.552 1.00 95.69 92 GLU A C 1
ATOM 685 O O . GLU A 1 92 ? -0.952 -3.257 19.933 1.00 95.69 92 GLU A O 1
ATOM 690 N N . ASP A 1 93 ? -0.234 -5.152 20.912 1.00 97.06 93 ASP A N 1
ATOM 691 C CA . ASP A 1 93 ? 1.194 -4.907 20.675 1.00 97.06 93 ASP A CA 1
ATOM 692 C C . ASP A 1 93 ? 1.473 -4.876 19.162 1.00 97.06 93 ASP A C 1
ATOM 694 O O . ASP A 1 93 ? 2.130 -3.970 18.644 1.00 97.06 93 ASP A O 1
ATOM 698 N N . LEU A 1 94 ? 0.890 -5.823 18.419 1.00 96.94 94 LEU A N 1
ATOM 699 C CA . LEU A 1 94 ? 0.975 -5.833 16.958 1.00 96.94 94 LEU A CA 1
ATOM 700 C C . LEU A 1 94 ? 0.282 -4.613 16.331 1.00 96.94 94 LEU A C 1
ATOM 702 O O . LEU A 1 94 ? 0.716 -4.120 15.286 1.00 96.94 94 LEU A O 1
ATOM 706 N N . ALA A 1 95 ? -0.819 -4.140 16.918 1.00 96.69 95 ALA A N 1
ATOM 707 C CA . ALA A 1 95 ? -1.517 -2.963 16.419 1.00 96.69 95 ALA A CA 1
ATOM 708 C C . ALA A 1 95 ? -0.656 -1.697 16.550 1.00 96.69 95 ALA A C 1
ATOM 710 O O . ALA A 1 95 ? -0.628 -0.899 15.611 1.00 96.69 95 ALA A O 1
ATOM 711 N N . ASP A 1 96 ? 0.075 -1.534 17.650 1.00 96.62 96 ASP A N 1
ATOM 712 C CA . ASP A 1 96 ? 0.973 -0.394 17.846 1.00 96.62 96 ASP A CA 1
ATOM 713 C C . ASP A 1 96 ? 2.129 -0.403 16.829 1.00 96.62 96 ASP A C 1
ATOM 715 O O . ASP A 1 96 ? 2.349 0.602 16.143 1.00 96.62 96 ASP A O 1
ATOM 719 N N . ASP A 1 97 ? 2.780 -1.554 16.625 1.00 97.19 97 ASP A N 1
ATOM 720 C CA . ASP A 1 97 ? 3.843 -1.712 15.618 1.00 97.19 97 ASP A CA 1
ATOM 721 C C . ASP A 1 97 ? 3.335 -1.391 14.197 1.00 97.19 97 ASP A C 1
ATOM 723 O O . ASP A 1 97 ? 3.957 -0.654 13.425 1.00 97.19 97 ASP A O 1
ATOM 727 N N . LEU A 1 98 ? 2.165 -1.928 13.830 1.00 97.00 98 LEU A N 1
ATOM 728 C CA . LEU A 1 98 ? 1.572 -1.696 12.511 1.00 97.00 98 LEU A CA 1
ATOM 729 C C . LEU A 1 98 ? 1.120 -0.243 12.320 1.00 97.00 98 LEU A C 1
ATOM 731 O O . LEU A 1 98 ? 1.135 0.242 11.186 1.00 97.00 98 LEU A O 1
ATOM 735 N N . ALA A 1 99 ? 0.707 0.447 13.386 1.00 95.88 99 ALA A N 1
ATOM 736 C CA . ALA A 1 99 ? 0.391 1.869 13.332 1.00 95.88 99 ALA A CA 1
ATOM 737 C C . ALA A 1 99 ? 1.652 2.692 13.048 1.00 95.88 99 ALA A C 1
ATOM 739 O O . ALA A 1 99 ? 1.634 3.520 12.134 1.00 95.88 99 ALA A O 1
ATOM 740 N N . GLU A 1 100 ? 2.758 2.404 13.740 1.00 95.62 100 GLU A N 1
ATOM 741 C CA . GLU A 1 100 ? 4.042 3.070 13.500 1.00 95.62 100 GLU A CA 1
ATOM 742 C C . GLU A 1 100 ? 4.504 2.891 12.047 1.00 95.62 100 GLU A C 1
ATOM 744 O O . GLU A 1 100 ? 4.882 3.868 11.397 1.00 95.62 100 GLU A O 1
ATOM 749 N N . TYR A 1 101 ? 4.414 1.673 11.502 1.00 95.81 101 TYR A N 1
ATOM 750 C CA . TYR A 1 101 ? 4.794 1.391 10.111 1.00 95.81 101 TYR A CA 1
ATOM 751 C C . TYR A 1 101 ? 3.850 1.988 9.065 1.00 95.81 101 TYR A C 1
ATOM 753 O O . TYR A 1 101 ? 4.229 2.128 7.904 1.00 95.81 101 TYR A O 1
ATOM 761 N N . HIS A 1 102 ? 2.599 2.272 9.425 1.00 95.00 102 HIS A N 1
ATOM 762 C CA . HIS A 1 102 ? 1.645 2.880 8.500 1.00 95.00 102 HIS A CA 1
ATOM 763 C C . HIS A 1 102 ? 1.791 4.405 8.434 1.00 95.00 102 HIS A C 1
ATOM 765 O O . HIS A 1 102 ? 1.448 5.011 7.416 1.00 95.00 102 HIS A O 1
ATOM 771 N N . GLU A 1 103 ? 2.254 5.021 9.522 1.00 91.88 103 GLU A N 1
ATOM 772 C CA . GLU A 1 103 ? 2.350 6.475 9.665 1.00 91.88 103 GLU A CA 1
ATOM 773 C C . GLU A 1 103 ? 3.727 7.049 9.279 1.00 91.88 103 GLU A C 1
ATOM 775 O O . GLU A 1 103 ? 3.791 8.236 8.944 1.00 91.88 103 GLU A O 1
ATOM 780 N N . ASN A 1 104 ? 4.794 6.233 9.275 1.00 87.38 104 ASN A N 1
ATOM 781 C CA . ASN A 1 104 ? 6.184 6.636 8.986 1.00 87.38 104 ASN A CA 1
ATOM 782 C C . ASN A 1 104 ? 6.739 6.057 7.676 1.00 87.38 104 ASN A C 1
ATOM 784 O O . ASN A 1 104 ? 7.580 6.749 7.053 1.00 87.38 104 ASN A O 1
#

pLDDT: mean 91.82, std 5.63, range [73.06, 97.56]